Protein AF-A0A177K7Q4-F1 (afdb_monomer_lite)

Foldseek 3Di:
DWDADPVGIADDQVVQADPNDRNDDDDRFADDDDPPFDWDFPADDVSSQWTWTAGPVRDTHIDGVVSDDDDD

InterPro domains:
  IPR001452 SH3 domain [PF07653] (25-67)
  IPR001452 SH3 domain [PS50002] (15-72)
  IPR036028 SH3-like domain superfamily [SSF50044] (25-66)

Radius of gyration: 13.17 Å; chains: 1; bounding box: 26×31×36 Å

Secondary structure (DSSP, 8-state):
-EEEETTEEEE--GGGEETTEE-S----PBP---TT--EEEEEEETTTTEEEEEETTS-EEEEEGGG-----

Sequence (72 aa):
MFVTAAGGSGWVPARHIEAGVVVAEYDTTELRATAGDVVEVVVDDVESGWAWCRDVRGQEGWIPHRALGSVG

Organism: NCBI:txid273677

Structure (mmCIF, N/CA/C/O backbone):
data_AF-A0A177K7Q4-F1
#
_entry.id   AF-A0A177K7Q4-F1
#
loop_
_atom_site.group_PDB
_atom_site.id
_atom_site.type_symbol
_atom_site.label_atom_id
_atom_site.label_alt_id
_atom_site.label_comp_id
_atom_site.label_asym_id
_atom_site.label_entity_id
_atom_site.label_seq_id
_atom_site.pdbx_PDB_ins_code
_atom_site.Cartn_x
_atom_site.Cartn_y
_atom_site.Cartn_z
_atom_site.occupancy
_atom_site.B_iso_or_equiv
_atom_site.auth_seq_id
_atom_site.auth_comp_id
_atom_site.auth_asym_id
_atom_site.auth_atom_id
_atom_site.pdbx_PDB_model_num
ATOM 1 N N . MET A 1 1 ? 0.367 1.319 -10.830 1.00 79.38 1 MET A N 1
ATOM 2 C CA . MET A 1 1 ? -0.497 0.819 -11.922 1.00 79.38 1 MET A CA 1
ATOM 3 C C . MET A 1 1 ? -1.163 -0.480 -11.495 1.00 79.38 1 MET A C 1
ATOM 5 O O . MET A 1 1 ? -0.599 -1.171 -10.660 1.00 79.38 1 MET A O 1
ATOM 9 N N . PHE A 1 2 ? -2.341 -0.801 -12.030 1.00 83.12 2 PHE A N 1
ATOM 10 C CA . PHE A 1 2 ? -2.997 -2.084 -11.765 1.00 83.12 2 PHE A CA 1
ATOM 11 C C . PHE A 1 2 ? -2.463 -3.143 -12.736 1.00 83.12 2 PHE A C 1
ATOM 13 O O . PHE A 1 2 ? -2.448 -2.913 -13.945 1.00 83.12 2 PHE A O 1
ATOM 20 N N . VAL A 1 3 ? -2.000 -4.274 -12.210 1.00 84.31 3 VAL A N 1
ATOM 21 C CA . VAL A 1 3 ? -1.414 -5.384 -12.972 1.00 84.31 3 VAL A CA 1
ATOM 22 C C . VAL A 1 3 ? -2.259 -6.632 -12.750 1.00 84.31 3 VAL A C 1
ATOM 24 O O . VAL A 1 3 ? -2.740 -6.876 -11.648 1.00 84.31 3 VAL A O 1
ATOM 27 N N . THR A 1 4 ? -2.450 -7.430 -13.799 1.00 82.50 4 THR A N 1
ATOM 28 C CA . THR A 1 4 ? -3.042 -8.772 -13.717 1.00 82.50 4 THR A CA 1
ATOM 29 C C . THR A 1 4 ? -2.021 -9.783 -14.221 1.00 82.50 4 THR A C 1
ATOM 31 O O . THR A 1 4 ? -1.486 -9.631 -15.316 1.00 82.50 4 THR A O 1
ATOM 34 N N . ALA A 1 5 ? -1.754 -10.805 -13.420 1.00 77.19 5 ALA A N 1
ATOM 35 C CA . ALA A 1 5 ? -0.892 -11.935 -13.728 1.00 77.19 5 ALA A CA 1
ATOM 36 C C . ALA A 1 5 ? -1.677 -13.244 -13.550 1.00 77.19 5 ALA A C 1
ATOM 38 O O . ALA A 1 5 ? -2.781 -13.256 -13.009 1.00 77.19 5 ALA A O 1
ATOM 39 N N . ALA A 1 6 ? -1.103 -14.373 -13.974 1.00 78.94 6 ALA A N 1
ATOM 40 C CA . ALA A 1 6 ? -1.774 -15.675 -13.881 1.00 78.94 6 ALA A CA 1
ATOM 41 C C . ALA A 1 6 ? -2.193 -16.053 -12.442 1.00 78.94 6 ALA A C 1
ATOM 43 O O . ALA A 1 6 ? -3.157 -16.791 -12.263 1.00 78.94 6 ALA A O 1
ATOM 44 N N . GLY A 1 7 ? -1.483 -15.542 -11.429 1.00 80.06 7 GLY A N 1
ATOM 45 C CA . GLY A 1 7 ? -1.749 -15.801 -10.011 1.00 80.06 7 GLY A CA 1
ATOM 46 C C . GLY A 1 7 ? -2.648 -14.779 -9.306 1.00 80.06 7 GLY A C 1
ATOM 47 O O . GLY A 1 7 ? -2.919 -14.961 -8.124 1.00 80.06 7 GLY A O 1
ATOM 48 N N . GLY A 1 8 ? -3.097 -13.714 -9.979 1.00 80.00 8 GLY A N 1
ATOM 49 C CA . GLY A 1 8 ? -3.916 -12.672 -9.352 1.00 80.00 8 GLY A CA 1
ATOM 50 C C . GLY A 1 8 ? -3.720 -11.283 -9.951 1.00 80.00 8 GLY A C 1
ATOM 51 O O . GLY A 1 8 ? -3.046 -11.105 -10.964 1.00 80.00 8 GLY A O 1
ATOM 52 N N . SER A 1 9 ? -4.320 -10.279 -9.320 1.00 82.56 9 SER A N 1
ATOM 53 C CA . SER A 1 9 ? -4.231 -8.881 -9.742 1.00 82.56 9 SER A CA 1
ATOM 54 C C . SER A 1 9 ? -4.033 -7.955 -8.553 1.00 82.56 9 SER A C 1
ATOM 56 O O . SER A 1 9 ? -4.563 -8.234 -7.481 1.00 82.56 9 SER A O 1
ATOM 58 N N . GLY A 1 10 ? -3.348 -6.835 -8.760 1.00 83.44 10 GLY A N 1
ATOM 59 C CA . GLY A 1 10 ? -3.132 -5.845 -7.712 1.00 83.44 10 GLY A CA 1
ATOM 60 C C . GLY A 1 10 ? -2.425 -4.591 -8.206 1.00 83.44 10 GLY A C 1
ATOM 61 O O . GLY A 1 10 ? -2.012 -4.491 -9.367 1.00 83.44 10 GLY A O 1
ATOM 62 N N . TRP A 1 11 ? -2.305 -3.609 -7.321 1.00 88.44 11 TRP A N 1
ATOM 63 C CA . TRP A 1 11 ? -1.535 -2.403 -7.592 1.00 88.44 11 TRP A CA 1
ATOM 64 C C . TRP A 1 11 ? -0.048 -2.674 -7.425 1.00 88.44 11 TRP A C 1
ATOM 66 O O . TRP A 1 11 ? 0.353 -3.291 -6.455 1.00 88.44 11 TRP A O 1
ATOM 76 N N . VAL A 1 12 ? 0.762 -2.201 -8.369 1.00 88.31 12 VAL A N 1
ATOM 77 C CA . VAL A 1 12 ? 2.228 -2.230 -8.310 1.00 88.31 12 VAL A CA 1
ATOM 78 C C . VAL A 1 12 ? 2.745 -0.833 -8.667 1.00 88.31 12 VAL A C 1
ATOM 80 O O . VAL A 1 12 ? 2.224 -0.223 -9.614 1.00 88.31 12 VAL A O 1
ATOM 83 N N . PRO A 1 13 ? 3.747 -0.281 -7.965 1.00 91.12 13 PRO A N 1
ATOM 84 C CA . PRO A 1 13 ? 4.414 0.944 -8.378 1.00 91.12 13 PRO A CA 1
ATOM 85 C C . PRO A 1 13 ? 4.931 0.811 -9.809 1.00 91.12 13 PRO A C 1
ATOM 87 O O . PRO A 1 13 ? 5.569 -0.179 -10.157 1.00 91.12 13 PRO A O 1
ATOM 90 N N . ALA A 1 14 ? 4.658 1.801 -10.662 1.00 88.81 14 ALA A N 1
ATOM 91 C CA . ALA A 1 14 ? 5.028 1.711 -12.078 1.00 88.81 14 ALA A CA 1
ATOM 92 C C . ALA A 1 14 ? 6.545 1.526 -12.270 1.00 88.81 14 ALA A C 1
ATOM 94 O O . ALA A 1 14 ? 6.959 0.796 -13.160 1.00 88.81 14 ALA A O 1
ATOM 95 N N . ARG A 1 15 ? 7.358 2.104 -11.375 1.00 93.12 15 ARG A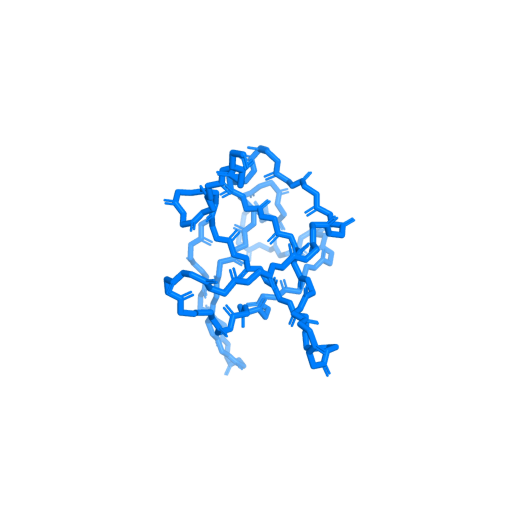 N 1
ATOM 96 C CA . ARG A 1 15 ? 8.821 1.955 -11.340 1.00 93.12 15 ARG A CA 1
ATOM 97 C C . ARG A 1 15 ? 9.313 0.513 -11.115 1.00 93.12 15 ARG A C 1
ATOM 99 O O . ARG A 1 15 ? 10.486 0.249 -11.318 1.00 93.12 15 ARG A O 1
ATOM 106 N N . HIS A 1 16 ? 8.455 -0.408 -10.665 1.00 93.44 16 HIS A N 1
ATOM 107 C CA . HIS A 1 16 ? 8.808 -1.826 -10.504 1.00 93.44 16 HIS A CA 1
ATOM 108 C C . HIS A 1 16 ? 8.506 -2.654 -11.762 1.00 93.44 16 HIS A C 1
ATOM 110 O O . HIS A 1 16 ? 8.753 -3.859 -11.760 1.00 93.44 16 HIS A O 1
ATOM 116 N N . ILE A 1 17 ? 7.968 -2.035 -12.821 1.00 92.19 17 ILE A N 1
ATOM 117 C CA . ILE A 1 17 ? 7.652 -2.691 -14.090 1.00 92.19 17 ILE A CA 1
ATOM 118 C C . ILE A 1 17 ? 8.422 -2.019 -15.228 1.00 92.19 17 ILE A C 1
ATOM 120 O O . ILE A 1 17 ? 8.180 -0.859 -15.556 1.00 92.19 17 ILE A O 1
ATOM 124 N N . GLU A 1 18 ? 9.272 -2.782 -15.909 1.00 93.75 18 GLU A N 1
ATOM 125 C CA . GLU A 1 18 ? 9.992 -2.334 -17.103 1.00 93.75 18 GLU A CA 1
ATOM 126 C C . GLU A 1 18 ? 9.650 -3.245 -18.280 1.00 93.75 18 GLU A C 1
ATOM 128 O O . GLU A 1 18 ? 9.820 -4.459 -18.209 1.00 93.75 18 GLU A O 1
ATOM 133 N N . ALA A 1 19 ? 9.113 -2.676 -19.366 1.00 91.38 19 ALA A N 1
ATOM 134 C CA . ALA A 1 19 ? 8.716 -3.424 -20.567 1.00 91.38 19 ALA A CA 1
ATOM 135 C C . ALA A 1 19 ? 7.829 -4.668 -20.293 1.00 91.38 19 ALA A C 1
ATOM 137 O O . ALA A 1 19 ? 7.898 -5.662 -21.013 1.00 91.38 19 ALA A O 1
ATOM 138 N N . GLY A 1 20 ? 6.982 -4.614 -19.257 1.00 86.75 20 GLY A N 1
ATOM 139 C CA . GLY A 1 20 ? 6.099 -5.720 -18.858 1.00 86.75 20 GLY A CA 1
ATOM 140 C C . GLY A 1 20 ? 6.744 -6.765 -17.941 1.00 86.75 20 GLY A C 1
ATOM 141 O O . GLY A 1 20 ? 6.116 -7.779 -17.648 1.00 86.75 20 GLY A O 1
ATOM 142 N N . VAL A 1 21 ? 7.968 -6.522 -17.472 1.00 88.12 21 VAL A N 1
ATOM 143 C CA . VAL A 1 21 ? 8.711 -7.394 -16.557 1.00 88.12 21 VAL A CA 1
ATOM 144 C C . VAL A 1 21 ? 8.768 -6.757 -15.171 1.00 88.12 21 VAL A C 1
ATOM 146 O O . VAL A 1 21 ? 9.032 -5.564 -15.049 1.00 88.12 21 VAL A O 1
ATOM 149 N N . VAL A 1 22 ? 8.530 -7.554 -14.126 1.00 90.44 22 VAL A N 1
ATOM 150 C CA . VAL A 1 22 ? 8.740 -7.140 -12.730 1.00 90.44 22 VAL A CA 1
ATOM 151 C C . VAL A 1 22 ? 10.243 -7.092 -12.457 1.00 90.44 22 VAL A C 1
ATOM 153 O O . VAL A 1 22 ? 10.909 -8.121 -12.544 1.00 90.44 22 VAL A O 1
ATOM 156 N N . VAL A 1 23 ? 10.771 -5.910 -12.141 1.00 94.88 23 VAL A N 1
ATOM 157 C CA . VAL A 1 23 ? 12.214 -5.687 -11.907 1.00 94.88 23 VAL A CA 1
ATOM 158 C C . VAL A 1 23 ? 12.579 -5.508 -10.433 1.00 94.88 23 VAL A C 1
ATOM 160 O O . VAL A 1 23 ? 13.757 -5.497 -10.086 1.00 94.88 23 VAL A O 1
ATOM 163 N N . ALA A 1 24 ? 11.580 -5.402 -9.557 1.00 92.06 24 ALA A N 1
ATOM 164 C CA . ALA A 1 24 ? 11.750 -5.340 -8.112 1.00 92.06 24 ALA A CA 1
ATOM 165 C C . ALA A 1 24 ? 10.633 -6.127 -7.423 1.00 92.06 24 ALA A C 1
ATOM 167 O O . ALA A 1 24 ? 9.487 -6.111 -7.880 1.00 92.06 24 ALA A O 1
ATOM 168 N N . GLU A 1 25 ? 10.963 -6.802 -6.322 1.00 89.88 25 GLU A N 1
ATOM 169 C CA . GLU A 1 25 ? 9.957 -7.469 -5.499 1.00 89.88 25 GLU A CA 1
ATOM 170 C C . GLU A 1 25 ? 8.954 -6.451 -4.952 1.00 89.88 25 GLU A C 1
ATOM 172 O O . GLU A 1 25 ? 9.294 -5.323 -4.585 1.00 89.88 25 GLU A O 1
ATOM 177 N N . TYR A 1 26 ? 7.691 -6.857 -4.923 1.00 88.81 26 TYR A N 1
ATOM 178 C CA . TYR A 1 26 ? 6.607 -6.049 -4.402 1.00 88.81 26 TYR A CA 1
ATOM 179 C C . TYR A 1 26 ? 5.504 -6.962 -3.877 1.00 88.81 26 TYR A C 1
ATOM 181 O O . TYR A 1 26 ? 5.172 -7.963 -4.512 1.00 88.81 26 TYR A O 1
ATOM 189 N N . ASP A 1 27 ? 4.926 -6.598 -2.739 1.00 90.62 27 ASP A N 1
ATOM 190 C CA . ASP A 1 27 ? 3.768 -7.278 -2.171 1.00 90.62 27 ASP A CA 1
ATOM 191 C C . ASP A 1 27 ? 2.503 -6.535 -2.603 1.00 90.62 27 ASP A C 1
ATOM 193 O O . ASP A 1 27 ? 2.395 -5.346 -2.354 1.00 90.62 27 ASP A O 1
ATOM 197 N N . THR A 1 28 ? 1.548 -7.185 -3.264 1.00 91.12 28 THR A N 1
ATOM 198 C CA . THR A 1 28 ? 0.304 -6.530 -3.711 1.00 91.12 28 THR A CA 1
ATOM 199 C C . THR A 1 28 ? -0.840 -6.630 -2.700 1.00 91.12 28 THR A C 1
ATOM 201 O O . THR A 1 28 ? -1.977 -6.314 -3.046 1.00 91.12 28 THR A O 1
ATOM 204 N N . THR A 1 29 ? -0.586 -7.124 -1.488 1.00 93.81 29 THR A N 1
ATOM 205 C CA . THR A 1 29 ? -1.613 -7.323 -0.459 1.00 93.81 29 THR A CA 1
ATOM 206 C C . THR A 1 29 ? -2.209 -5.982 -0.056 1.00 93.81 29 THR A C 1
ATOM 208 O O . THR A 1 29 ? -1.503 -5.104 0.425 1.00 93.81 29 THR A O 1
ATOM 211 N N . GLU A 1 30 ? -3.518 -5.820 -0.237 1.00 94.88 30 GLU A N 1
ATOM 212 C CA . GLU A 1 30 ? -4.259 -4.661 0.263 1.00 94.88 30 GLU A CA 1
ATOM 213 C C . GLU A 1 30 ? -4.810 -4.952 1.661 1.00 94.88 30 GLU A C 1
ATOM 215 O O . GLU A 1 30 ? -5.340 -6.038 1.922 1.00 94.88 30 GLU A O 1
ATOM 220 N N . LEU A 1 31 ? -4.732 -3.965 2.556 1.00 96.25 31 LEU A N 1
ATOM 221 C CA . LEU A 1 31 ? -5.331 -4.083 3.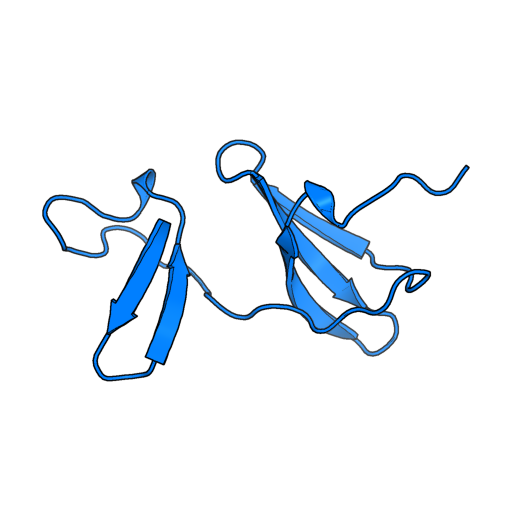881 1.00 96.25 31 LEU A CA 1
ATOM 222 C C . LEU A 1 31 ? -6.800 -3.669 3.817 1.00 96.25 31 LEU A C 1
ATOM 224 O O . LEU A 1 31 ? -7.142 -2.537 3.469 1.00 96.25 31 LEU A O 1
ATOM 228 N N . ARG A 1 32 ? -7.693 -4.584 4.197 1.00 94.50 32 ARG A N 1
ATOM 229 C CA . ARG A 1 32 ? -9.114 -4.264 4.339 1.00 94.50 32 ARG A CA 1
ATOM 230 C C . ARG A 1 32 ? -9.313 -3.367 5.562 1.00 94.50 32 ARG A C 1
ATOM 232 O O . ARG A 1 32 ? -9.273 -3.859 6.682 1.00 94.50 32 ARG A O 1
ATOM 239 N N . ALA A 1 33 ? -9.620 -2.097 5.326 1.00 93.31 33 ALA A N 1
ATOM 240 C CA . ALA A 1 33 ? -9.958 -1.123 6.360 1.00 93.31 33 ALA A CA 1
ATOM 241 C C . ALA A 1 33 ? -11.360 -0.531 6.145 1.00 93.31 33 ALA A C 1
ATOM 243 O O . ALA A 1 33 ? -11.875 -0.470 5.025 1.00 93.31 33 ALA A O 1
ATOM 244 N N . THR A 1 34 ? -11.973 -0.084 7.233 1.00 94.69 34 THR A N 1
ATOM 245 C CA . THR A 1 34 ? -13.225 0.677 7.271 1.00 94.69 34 THR A CA 1
ATOM 246 C C . THR A 1 34 ? -12.927 2.111 7.697 1.00 94.69 34 THR A C 1
ATOM 248 O O . THR A 1 34 ? -11.979 2.370 8.434 1.00 94.69 34 THR A O 1
ATOM 251 N N . ALA A 1 35 ? -13.738 3.073 7.248 1.00 94.06 35 ALA A N 1
ATOM 252 C CA . ALA A 1 35 ? -13.610 4.453 7.705 1.00 94.06 35 ALA A CA 1
ATOM 253 C C . ALA A 1 35 ? -13.693 4.527 9.242 1.00 94.06 35 ALA A C 1
ATOM 255 O O . ALA A 1 35 ? -14.659 4.046 9.835 1.00 94.06 35 ALA A O 1
ATOM 256 N N . GLY A 1 36 ? -12.685 5.145 9.859 1.00 93.75 36 GLY A N 1
ATOM 257 C CA . GLY A 1 36 ? -12.540 5.231 11.314 1.00 93.75 36 GLY A CA 1
ATOM 258 C C . GLY A 1 36 ? -11.612 4.178 11.927 1.00 93.75 36 GLY A C 1
ATOM 259 O O . GLY A 1 36 ? -11.250 4.330 13.093 1.00 93.75 36 GLY A O 1
ATOM 260 N N . ASP A 1 37 ? -11.185 3.162 11.171 1.00 95.25 37 ASP A N 1
ATOM 261 C CA . ASP A 1 37 ? -10.151 2.238 11.636 1.00 95.25 37 ASP A CA 1
ATOM 262 C C . ASP A 1 37 ? -8.819 2.982 11.802 1.00 95.25 37 ASP A C 1
ATOM 264 O O . ASP A 1 37 ? -8.403 3.762 10.942 1.00 95.25 37 ASP A O 1
ATOM 268 N N . VAL A 1 38 ? -8.145 2.733 12.925 1.00 95.19 38 VAL A N 1
ATOM 269 C CA . VAL A 1 38 ? -6.810 3.270 13.202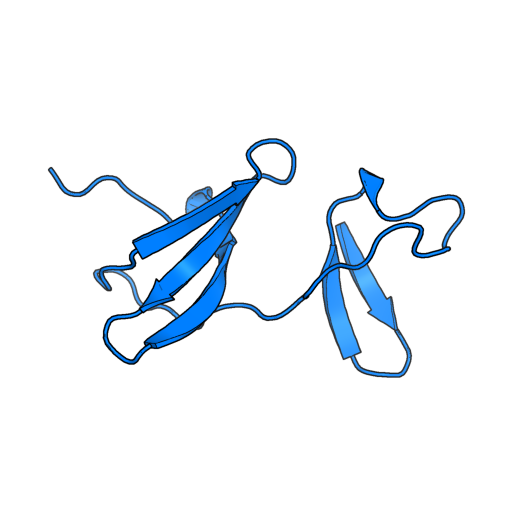 1.00 95.19 38 VAL A CA 1
ATOM 270 C C . VAL A 1 38 ? -5.777 2.242 12.764 1.00 95.19 38 VAL A C 1
ATOM 272 O O . VAL A 1 38 ? -5.864 1.069 13.134 1.00 95.19 38 VAL A O 1
ATOM 275 N N . VAL A 1 39 ? -4.788 2.699 12.002 1.00 97.19 39 VAL A N 1
ATOM 276 C CA . VAL A 1 39 ? -3.685 1.878 11.499 1.00 97.19 39 VAL A CA 1
ATOM 277 C C . VAL A 1 39 ? -2.343 2.539 11.795 1.00 97.19 39 VAL A C 1
ATOM 279 O O . VAL A 1 39 ? -2.235 3.764 11.844 1.00 97.19 39 VAL A O 1
ATOM 282 N N . GLU A 1 40 ? -1.314 1.720 11.972 1.00 97.56 40 GLU A N 1
ATOM 283 C CA . GLU A 1 40 ? 0.083 2.150 11.989 1.00 97.56 40 GLU A CA 1
ATOM 284 C C . GLU A 1 40 ? 0.603 2.194 10.549 1.00 97.56 40 GLU A C 1
ATOM 286 O O . GLU A 1 40 ? 0.447 1.223 9.809 1.00 97.56 40 GLU A O 1
ATOM 291 N N . VAL A 1 41 ? 1.238 3.295 10.140 1.00 97.25 41 VAL A N 1
ATOM 292 C CA . VAL A 1 41 ? 1.983 3.349 8.873 1.00 97.25 41 VAL A CA 1
ATOM 293 C C . VAL A 1 41 ? 3.371 2.760 9.109 1.00 97.25 41 VAL A C 1
ATOM 295 O O . VAL A 1 41 ? 4.180 3.347 9.823 1.00 97.25 41 VAL A O 1
ATOM 298 N N . VAL A 1 42 ? 3.638 1.601 8.510 1.00 97.75 42 VAL A N 1
ATOM 299 C CA . VAL A 1 42 ? 4.913 0.877 8.629 1.00 97.75 42 VAL A CA 1
ATOM 300 C C . VAL A 1 42 ? 5.881 1.303 7.524 1.00 97.75 42 VAL A C 1
ATOM 302 O O . VAL A 1 42 ? 7.071 1.485 7.775 1.00 97.75 42 VAL A O 1
ATOM 305 N N . VAL A 1 43 ? 5.372 1.487 6.302 1.00 96.56 43 VAL A N 1
ATOM 306 C CA . VAL A 1 43 ? 6.124 2.017 5.154 1.00 96.56 43 VAL A CA 1
ATOM 307 C C . VAL A 1 43 ? 5.265 3.053 4.446 1.00 96.56 43 VAL A C 1
ATOM 309 O O . VAL A 1 43 ? 4.095 2.798 4.174 1.00 96.56 43 VAL A O 1
ATOM 312 N N . ASP A 1 44 ? 5.850 4.199 4.111 1.00 96.50 44 ASP A N 1
ATOM 313 C CA . ASP A 1 44 ? 5.193 5.238 3.321 1.00 96.50 44 ASP A CA 1
ATOM 314 C C . ASP A 1 44 ? 5.847 5.348 1.934 1.00 96.50 44 ASP A C 1
ATOM 316 O O . ASP A 1 44 ? 7.002 5.757 1.814 1.00 96.50 44 ASP A O 1
ATOM 320 N N . ASP A 1 45 ? 5.123 4.955 0.882 1.00 95.69 45 ASP A N 1
ATOM 321 C CA . ASP A 1 45 ? 5.559 5.045 -0.516 1.00 95.69 45 ASP A CA 1
ATOM 322 C C . ASP A 1 45 ? 4.796 6.172 -1.224 1.00 95.69 45 ASP A C 1
ATOM 324 O O . ASP A 1 45 ? 3.860 5.961 -2.008 1.00 95.69 45 ASP A O 1
ATOM 328 N N . VAL A 1 46 ? 5.239 7.397 -0.936 1.00 94.69 46 VAL A N 1
ATOM 329 C CA . VAL A 1 46 ? 4.679 8.645 -1.473 1.00 94.69 46 VAL A CA 1
ATOM 330 C C . VAL A 1 46 ? 4.702 8.699 -2.995 1.00 94.69 46 VAL A C 1
ATOM 332 O O . VAL A 1 46 ? 3.767 9.218 -3.600 1.00 94.69 46 VAL A O 1
ATOM 335 N N . GLU A 1 47 ? 5.728 8.134 -3.631 1.00 94.00 47 GLU A N 1
ATOM 336 C CA . GLU A 1 47 ? 5.829 8.118 -5.092 1.00 94.00 47 GLU A CA 1
ATOM 337 C C . GLU A 1 47 ? 4.703 7.288 -5.724 1.00 94.00 47 GLU A C 1
ATOM 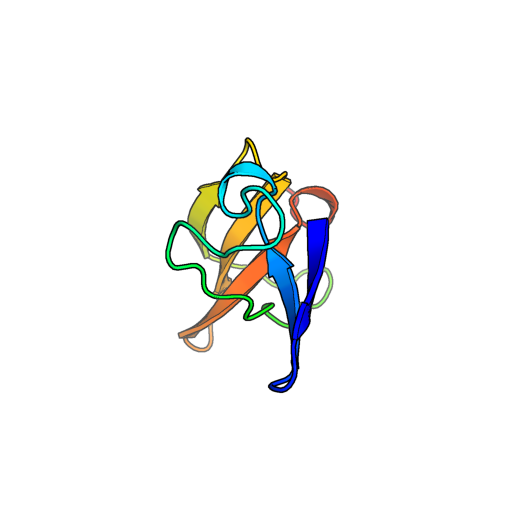339 O O . GLU A 1 47 ? 4.146 7.666 -6.756 1.00 94.00 47 GLU A O 1
ATOM 344 N N . SER A 1 48 ? 4.334 6.168 -5.094 1.00 92.69 48 SER A N 1
ATOM 345 C CA . SER A 1 48 ? 3.208 5.348 -5.547 1.00 92.69 48 SER A CA 1
ATOM 346 C C . SER A 1 48 ? 1.841 5.886 -5.101 1.00 92.69 48 SER A C 1
ATOM 348 O O . SER A 1 48 ? 0.828 5.563 -5.731 1.00 92.69 48 SER A O 1
ATOM 350 N N . GLY A 1 49 ? 1.801 6.696 -4.037 1.00 94.94 49 GLY A N 1
ATOM 351 C CA . GLY A 1 49 ? 0.578 7.175 -3.390 1.00 94.94 49 GLY A CA 1
ATOM 352 C C . GLY A 1 49 ? -0.074 6.149 -2.454 1.00 94.94 49 GLY A C 1
ATOM 353 O O . GLY A 1 49 ? -1.303 6.145 -2.313 1.00 94.94 49 GLY A O 1
ATOM 354 N N . TRP A 1 50 ? 0.721 5.252 -1.863 1.00 96.12 50 TRP A N 1
ATOM 355 C CA . TRP A 1 50 ? 0.264 4.180 -0.974 1.00 96.12 50 TRP A CA 1
ATOM 356 C C . TRP A 1 50 ? 1.149 4.065 0.265 1.00 96.12 50 TRP A C 1
ATOM 358 O O . TRP A 1 50 ? 2.340 4.364 0.231 1.00 96.12 50 TRP A O 1
ATOM 368 N N . ALA A 1 51 ? 0.564 3.570 1.350 1.00 97.06 51 ALA A N 1
ATOM 369 C CA . ALA A 1 51 ? 1.279 3.233 2.571 1.00 97.06 51 ALA A CA 1
ATOM 370 C C . ALA A 1 51 ? 1.013 1.774 2.948 1.00 97.06 51 ALA A C 1
ATOM 372 O O . ALA A 1 51 ? -0.116 1.297 2.822 1.00 97.06 51 ALA A O 1
ATOM 373 N N . TRP A 1 52 ? 2.051 1.065 3.388 1.00 97.38 52 TRP A N 1
ATOM 374 C CA . TRP A 1 52 ? 1.913 -0.250 4.000 1.00 97.38 52 TRP A CA 1
ATOM 375 C C . TRP A 1 52 ? 1.529 -0.029 5.452 1.00 97.38 52 TRP A C 1
ATOM 377 O O . TRP A 1 52 ? 2.273 0.588 6.222 1.00 97.38 52 TRP A O 1
ATOM 387 N N . CYS A 1 53 ? 0.344 -0.499 5.805 1.00 98.06 53 CYS A N 1
ATOM 388 C CA . CYS A 1 53 ? -0.258 -0.263 7.098 1.00 98.06 53 CYS A CA 1
ATOM 389 C C . CYS A 1 53 ? -0.381 -1.564 7.883 1.00 98.06 53 CYS A C 1
ATOM 391 O O . CYS A 1 53 ? -0.519 -2.634 7.293 1.00 98.06 53 CYS A O 1
ATOM 393 N N . ARG A 1 54 ? -0.387 -1.452 9.212 1.00 98.31 54 ARG A N 1
ATOM 394 C CA . ARG A 1 54 ? -0.727 -2.532 10.139 1.00 98.31 54 ARG A CA 1
ATOM 395 C C . ARG A 1 54 ? -1.944 -2.135 10.969 1.00 98.31 54 ARG A C 1
ATOM 397 O O . ARG A 1 54 ? -1.961 -1.051 11.553 1.00 98.31 54 ARG A O 1
ATOM 404 N N . ASP A 1 55 ? -2.959 -2.991 11.026 1.00 97.12 55 ASP A N 1
ATOM 405 C CA . ASP A 1 55 ? -4.132 -2.766 11.877 1.00 97.12 55 ASP A CA 1
ATOM 406 C C . ASP A 1 55 ? -3.913 -3.224 13.332 1.00 97.12 55 ASP A C 1
ATOM 408 O O . ASP A 1 55 ? -2.921 -3.864 13.688 1.00 97.12 55 ASP A O 1
ATOM 412 N N . VAL A 1 56 ? -4.891 -2.935 14.196 1.00 96.25 56 VAL A N 1
ATOM 413 C CA . VAL A 1 56 ? -4.873 -3.326 15.619 1.00 96.25 56 VAL A CA 1
ATOM 414 C C . VAL A 1 56 ? -4.896 -4.843 15.855 1.00 96.25 56 VAL A C 1
ATOM 416 O O . VAL A 1 56 ? -4.690 -5.292 16.982 1.00 96.25 56 VAL A O 1
ATOM 419 N N . ARG A 1 57 ? -5.180 -5.643 14.821 1.00 95.75 57 ARG A N 1
ATOM 420 C CA . ARG A 1 57 ? -5.187 -7.113 14.853 1.00 95.75 57 ARG A CA 1
ATOM 421 C C . ARG A 1 57 ? -3.865 -7.696 14.343 1.00 95.75 57 ARG A C 1
ATOM 423 O O . ARG A 1 57 ? -3.710 -8.915 14.352 1.00 95.75 57 ARG A O 1
ATOM 430 N N . GLY A 1 58 ? -2.925 -6.846 13.927 1.00 96.75 58 GLY A N 1
ATOM 431 C CA . GLY A 1 58 ? -1.636 -7.232 13.362 1.00 96.75 58 GLY A CA 1
ATOM 432 C C . GLY A 1 58 ? -1.700 -7.642 11.891 1.00 96.75 58 GLY A C 1
ATOM 433 O O . GLY A 1 58 ? -0.739 -8.224 11.396 1.00 96.75 58 GLY A O 1
ATOM 434 N N . GLN A 1 59 ? -2.809 -7.382 11.194 1.00 97.69 59 GLN A N 1
ATOM 435 C CA . GLN A 1 59 ? -2.914 -7.619 9.756 1.00 97.69 59 GLN A CA 1
ATOM 436 C C . GLN A 1 59 ? -2.225 -6.481 9.006 1.00 97.69 59 GLN A C 1
ATOM 438 O O . GLN A 1 59 ? -2.349 -5.320 9.397 1.00 97.69 59 GLN A O 1
ATOM 443 N N . GLU A 1 60 ? -1.524 -6.812 7.925 1.00 97.88 60 GLU A N 1
ATOM 444 C CA . GLU A 1 60 ? -0.762 -5.846 7.138 1.00 97.88 60 GLU A CA 1
ATOM 445 C C . GLU A 1 60 ? -1.190 -5.823 5.674 1.00 97.88 60 GLU A C 1
ATOM 447 O O . GLU A 1 60 ? -1.678 -6.821 5.140 1.00 97.88 60 GLU A O 1
ATOM 452 N N . GLY A 1 61 ? -1.010 -4.670 5.038 1.00 97.31 61 GLY A N 1
ATOM 453 C CA . GLY A 1 61 ? -1.281 -4.484 3.620 1.00 97.31 61 GLY A CA 1
ATOM 454 C C . GLY A 1 61 ? -1.270 -3.015 3.207 1.00 97.31 61 GLY A C 1
ATOM 455 O O . GLY A 1 61 ? -1.266 -2.105 4.039 1.00 97.31 61 GLY A O 1
ATOM 456 N N . TRP A 1 62 ? -1.296 -2.775 1.902 1.00 96.88 62 TRP A N 1
ATOM 457 C CA . TRP A 1 62 ? -1.336 -1.443 1.318 1.00 96.88 62 TRP A CA 1
ATOM 458 C C . TRP A 1 62 ? -2.706 -0.779 1.491 1.00 96.88 62 TRP A C 1
ATOM 460 O O . TRP A 1 62 ? -3.746 -1.380 1.216 1.00 96.88 62 TRP A O 1
ATOM 470 N N . ILE A 1 63 ? -2.691 0.496 1.882 1.00 96.75 63 ILE A N 1
ATOM 471 C CA . ILE A 1 63 ? -3.834 1.415 1.863 1.00 96.75 63 ILE A CA 1
ATOM 472 C C . ILE A 1 63 ? -3.453 2.628 1.000 1.00 96.75 63 ILE A C 1
ATOM 474 O O . ILE A 1 63 ? -2.359 3.180 1.162 1.00 96.75 63 ILE A O 1
ATOM 478 N N . PRO A 1 64 ? -4.314 3.074 0.067 1.00 95.88 64 PRO A N 1
ATOM 479 C CA . PRO A 1 64 ? -3.998 4.229 -0.758 1.00 95.88 64 PRO A CA 1
ATOM 480 C C . PRO A 1 64 ? -4.069 5.498 0.093 1.00 95.88 64 PRO A C 1
ATOM 482 O O . PRO A 1 64 ? -4.996 5.664 0.884 1.00 95.88 64 PRO A O 1
ATOM 485 N N . HIS A 1 65 ? -3.160 6.448 -0.123 1.00 96.12 65 HIS A N 1
ATOM 486 C CA . HIS A 1 65 ? -3.096 7.693 0.659 1.00 96.12 65 HIS A CA 1
ATOM 487 C C . HIS A 1 65 ? -4.415 8.457 0.709 1.00 96.12 65 HIS A C 1
ATOM 489 O O . HIS A 1 65 ? -4.778 8.993 1.746 1.00 96.12 65 HIS A O 1
ATOM 495 N N . ARG A 1 66 ? -5.186 8.445 -0.385 1.00 95.38 66 ARG A N 1
ATOM 496 C CA . ARG A 1 66 ? -6.516 9.079 -0.448 1.00 95.38 66 ARG A CA 1
ATOM 497 C C . 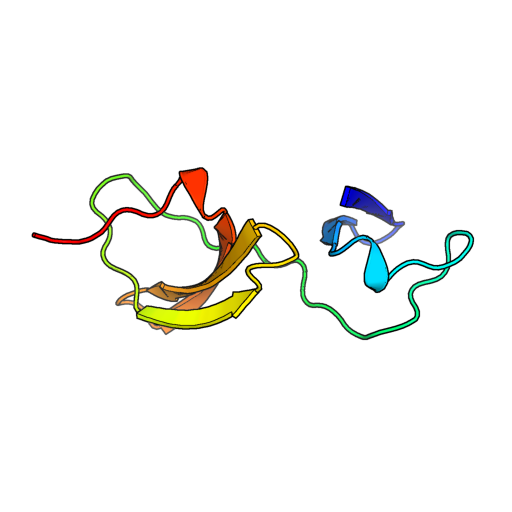ARG A 1 66 ? -7.538 8.520 0.554 1.00 95.38 66 ARG A C 1
ATOM 499 O O . ARG A 1 66 ? -8.577 9.141 0.744 1.00 95.38 66 ARG A O 1
ATOM 506 N N . ALA A 1 67 ? -7.295 7.333 1.109 1.00 96.06 67 ALA A N 1
ATOM 507 C CA . ALA A 1 67 ? -8.131 6.711 2.132 1.00 96.06 67 ALA A CA 1
ATOM 508 C C . ALA A 1 67 ? -7.600 6.949 3.556 1.00 96.06 67 ALA A C 1
ATOM 510 O O . ALA A 1 67 ? -8.307 6.652 4.516 1.00 96.06 67 ALA A O 1
ATOM 511 N N . LEU A 1 68 ? -6.384 7.485 3.698 1.00 95.38 68 LEU A N 1
ATOM 512 C CA . LEU A 1 68 ? -5.792 7.840 4.981 1.00 95.38 68 LEU A CA 1
ATOM 513 C C . LEU A 1 68 ? -6.098 9.302 5.316 1.00 95.38 68 LEU A C 1
ATOM 515 O O . LEU A 1 68 ? -6.075 10.185 4.461 1.00 95.38 68 LEU A O 1
ATOM 519 N N . GLY A 1 69 ? -6.368 9.551 6.593 1.00 92.44 69 GLY A N 1
ATOM 520 C CA . GLY A 1 69 ? -6.487 10.886 7.167 1.00 92.44 69 GLY A CA 1
ATOM 521 C C . GLY A 1 69 ? -5.628 10.992 8.421 1.00 92.44 69 GLY A C 1
ATOM 522 O O . GLY A 1 69 ? -5.264 9.979 9.015 1.00 92.44 69 GLY A O 1
ATOM 523 N N . SER A 1 70 ? -5.306 12.216 8.837 1.00 81.75 70 SER A N 1
ATOM 524 C CA . SER A 1 70 ? -4.692 12.432 10.149 1.00 81.75 70 SER A CA 1
ATOM 525 C C . SER A 1 70 ? -5.759 12.317 11.228 1.00 81.75 70 SER A C 1
ATOM 527 O O . SER A 1 70 ? -6.843 12.889 11.092 1.00 81.75 70 SER A O 1
ATOM 529 N N . VAL A 1 71 ? -5.435 11.636 12.324 1.00 72.94 71 VAL A N 1
ATOM 530 C CA . VAL A 1 71 ? -6.188 11.807 13.568 1.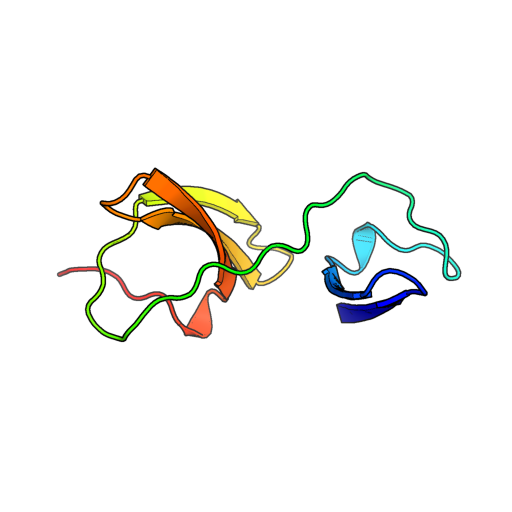00 72.94 71 VAL A CA 1
ATOM 531 C C . VAL A 1 71 ? -5.809 13.185 14.119 1.00 72.94 71 VAL A C 1
ATOM 533 O O . VAL A 1 71 ? -4.628 13.542 14.108 1.00 72.94 71 VAL A O 1
ATOM 536 N N . GLY A 1 72 ? -6.813 13.994 14.457 1.00 56.81 72 GLY A N 1
ATOM 537 C CA . GLY A 1 72 ? -6.635 15.319 15.061 1.00 56.81 72 GLY A CA 1
ATOM 538 C C . GLY A 1 72 ? -6.444 15.261 16.567 1.00 56.81 72 GLY A C 1
ATOM 539 O O . GLY A 1 72 ? -6.784 14.214 17.163 1.00 56.81 72 GLY A O 1
#

pLDDT: mean 91.49, std 7.2, range [56.81, 98.31]